Protein AF-G5QGK7-F1 (afdb_monomer_lite)

Secondary structure (DSSP, 8-state):
-HHHHHHHHHHHTTSS-TT-EEEEEE---TTSS-S--EEEEEE--

Organism: NCBI:txid913081

Radius of gyration: 11.84 Å; chains: 1; bounding box: 24×16×31 Å

InterPro domains:
  IPR015795 Pyruvate kinase, C-terminal [PF02887] (4-42)
  IPR036918 Pyruvate kinase, C-terminal domain superfamily [G3DSA:3.40.1380.20] (1-43)
  IPR036918 Pyruvate kinase, C-terminal domain superfamily [SSF52935] (4-44)

Foldseek 3Di:
DVVLVVLVVCVVVVNDDAQDKDKDWFDPDPPDPDTTDDIDIDGRD

Structure (mmCIF, N/CA/C/O backbone):
data_AF-G5QGK7-F1
#
_entry.id   AF-G5QGK7-F1
#
loop_
_atom_site.group_PDB
_atom_site.id
_atom_site.type_symbol
_atom_site.label_atom_id
_atom_site.label_alt_id
_atom_site.label_comp_id
_atom_site.label_asym_id
_atom_site.label_entity_id
_atom_site.label_seq_id
_atom_site.pdbx_PDB_ins_code
_atom_site.Cartn_x
_atom_site.Cartn_y
_atom_site.Cartn_z
_atom_site.occupancy
_atom_site.B_iso_or_equiv
_atom_site.auth_seq_id
_atom_site.auth_comp_id
_atom_site.auth_asym_id
_atom_site.auth_atom_id
_atom_site.pdbx_PDB_model_num
ATOM 1 N N . VAL A 1 1 ? -6.351 1.967 -8.693 1.00 75.31 1 VAL A N 1
ATOM 2 C CA . VAL A 1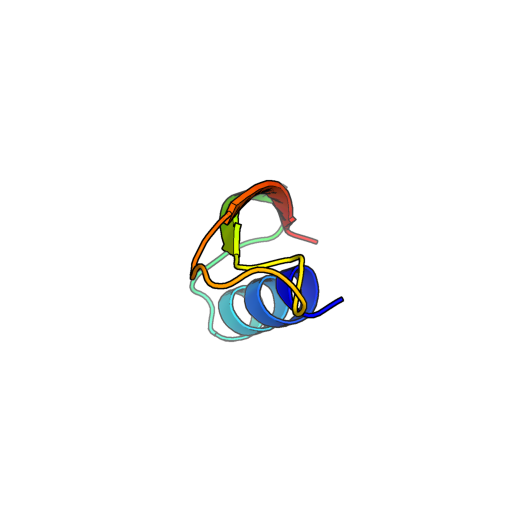 1 ? -5.008 1.488 -9.121 1.00 75.31 1 VAL A CA 1
ATOM 3 C C . VAL A 1 1 ? -4.487 0.515 -8.078 1.00 75.31 1 VAL A C 1
ATOM 5 O O . VAL A 1 1 ? -4.804 0.709 -6.909 1.00 75.31 1 VAL A O 1
ATOM 8 N N . ALA A 1 2 ? -3.671 -0.466 -8.476 1.00 87.25 2 ALA A N 1
ATOM 9 C CA . ALA A 1 2 ? -3.207 -1.567 -7.618 1.00 87.25 2 ALA A CA 1
ATOM 10 C C . ALA A 1 2 ? -2.663 -1.129 -6.239 1.00 87.25 2 ALA A C 1
ATOM 12 O O . ALA A 1 2 ? -2.958 -1.768 -5.234 1.00 87.25 2 ALA A O 1
ATOM 13 N N . ALA A 1 3 ? -1.941 -0.002 -6.161 1.00 93.56 3 ALA A N 1
ATOM 14 C CA . ALA A 1 3 ? -1.458 0.542 -4.888 1.00 93.56 3 ALA A CA 1
ATOM 15 C C . ALA A 1 3 ? -2.588 0.877 -3.892 1.00 93.56 3 ALA A C 1
ATOM 17 O O . ALA A 1 3 ? -2.473 0.558 -2.714 1.00 93.56 3 ALA A O 1
ATOM 18 N N . HIS A 1 4 ? -3.690 1.479 -4.352 1.00 94.62 4 HIS A N 1
ATOM 19 C CA . HIS A 1 4 ? -4.822 1.825 -3.481 1.00 94.62 4 HIS A CA 1
ATOM 20 C C . HIS A 1 4 ? -5.611 0.578 -3.067 1.00 94.62 4 HIS A C 1
ATOM 22 O O . HIS A 1 4 ? -6.052 0.478 -1.930 1.00 94.62 4 HIS A O 1
ATOM 28 N N . GLU A 1 5 ? -5.738 -0.408 -3.957 1.00 95.81 5 GLU A N 1
ATOM 29 C CA . GLU A 1 5 ? -6.395 -1.684 -3.640 1.00 95.81 5 GLU A CA 1
ATOM 30 C C . GLU A 1 5 ? -5.633 -2.458 -2.558 1.00 95.81 5 GLU A C 1
ATOM 32 O O . GLU A 1 5 ? -6.245 -2.982 -1.630 1.00 95.81 5 GLU A O 1
ATOM 37 N N . ALA A 1 6 ? -4.297 -2.476 -2.628 1.00 96.69 6 ALA A N 1
ATOM 38 C CA . ALA A 1 6 ? -3.462 -3.087 -1.599 1.00 96.69 6 ALA A CA 1
ATOM 39 C C . ALA A 1 6 ? -3.602 -2.374 -0.243 1.00 96.69 6 ALA A C 1
ATOM 41 O O . ALA A 1 6 ? -3.721 -3.035 0.788 1.00 96.69 6 ALA A O 1
ATOM 42 N N . VAL A 1 7 ? -3.629 -1.038 -0.241 1.00 97.81 7 VAL A N 1
ATOM 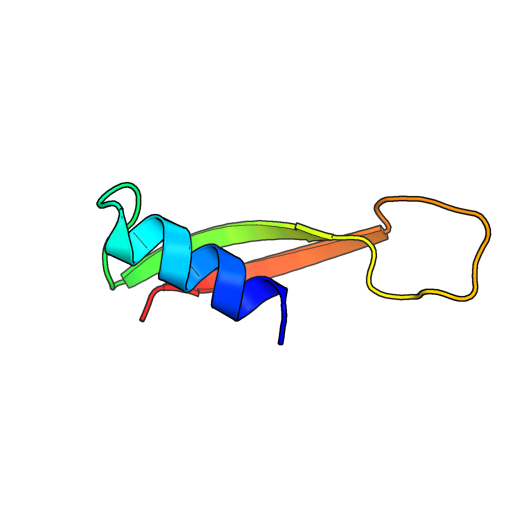43 C CA . VAL A 1 7 ? -3.831 -0.237 0.977 1.00 97.81 7 VAL A CA 1
ATOM 44 C C . VAL A 1 7 ? -5.210 -0.500 1.589 1.00 97.81 7 VAL A C 1
ATOM 46 O O . VAL A 1 7 ? -5.298 -0.795 2.781 1.00 97.81 7 VAL A O 1
ATOM 49 N N . ASN A 1 8 ? -6.269 -0.501 0.777 1.00 96.88 8 ASN A N 1
ATOM 50 C CA . ASN A 1 8 ? -7.629 -0.778 1.242 1.00 96.88 8 ASN A CA 1
ATOM 51 C C . ASN A 1 8 ? -7.756 -2.196 1.809 1.00 96.88 8 ASN A C 1
ATOM 53 O O . ASN A 1 8 ? -8.351 -2.383 2.864 1.00 96.88 8 ASN A O 1
ATOM 57 N N . LEU A 1 9 ? -7.123 -3.189 1.177 1.00 97.88 9 LEU A N 1
ATOM 58 C CA . LEU A 1 9 ? -7.105 -4.557 1.694 1.00 97.88 9 LEU A CA 1
ATOM 59 C C . LEU A 1 9 ? -6.430 -4.654 3.072 1.00 97.88 9 LEU A C 1
ATOM 61 O O . LEU A 1 9 ? -6.876 -5.418 3.926 1.00 97.88 9 LEU A O 1
ATOM 65 N N . LEU A 1 10 ? -5.338 -3.917 3.296 1.00 98.19 10 LEU A N 1
ATOM 66 C CA . LEU A 1 10 ? -4.649 -3.902 4.589 1.00 98.19 10 LEU A CA 1
ATOM 67 C C . LEU A 1 10 ? -5.479 -3.199 5.669 1.00 98.19 10 LEU A C 1
ATOM 69 O O . LEU A 1 10 ? -5.517 -3.682 6.803 1.00 98.19 10 LEU A O 1
ATOM 73 N N . ARG A 1 11 ? -6.187 -2.124 5.312 1.00 98.19 11 ARG A N 1
ATOM 74 C CA . ARG A 1 11 ? -7.169 -1.470 6.185 1.00 98.19 11 ARG A CA 1
ATOM 75 C C . ARG A 1 11 ? -8.309 -2.414 6.555 1.00 98.19 11 ARG A C 1
ATOM 77 O O . ARG A 1 11 ? -8.601 -2.579 7.732 1.00 98.19 11 ARG A O 1
ATOM 84 N N . ASP A 1 12 ? -8.904 -3.093 5.578 1.00 97.81 12 ASP A N 1
ATOM 85 C CA . ASP A 1 12 ? -10.034 -4.007 5.802 1.00 97.81 12 ASP A CA 1
ATOM 86 C C . ASP A 1 12 ? -9.643 -5.219 6.668 1.00 97.81 12 ASP A C 1
ATOM 88 O O . ASP A 1 12 ? -10.481 -5.801 7.355 1.00 97.81 12 ASP A O 1
ATOM 92 N N . LYS A 1 13 ? -8.353 -5.580 6.685 1.00 98.00 13 LYS A N 1
ATOM 93 C CA . LYS A 1 13 ? -7.783 -6.582 7.601 1.00 98.00 13 LYS A CA 1
ATOM 94 C C . LYS A 1 13 ? -7.423 -6.034 8.990 1.00 98.00 13 LYS A C 1
ATOM 96 O O . LYS A 1 13 ? -6.999 -6.811 9.842 1.00 98.00 13 LYS A O 1
ATOM 101 N N . GLY A 1 14 ? -7.574 -4.731 9.221 1.00 97.69 14 GLY A N 1
ATOM 102 C CA . GLY A 1 14 ? -7.289 -4.063 10.492 1.00 97.69 14 GLY A CA 1
ATOM 103 C C . GLY A 1 14 ? -5.815 -3.732 10.733 1.00 97.69 14 GLY A C 1
ATOM 104 O O . GLY A 1 14 ? -5.447 -3.432 11.865 1.00 97.69 14 GLY A O 1
ATOM 105 N N . TYR A 1 15 ? -4.959 -3.801 9.706 1.00 98.44 15 TYR A N 1
ATOM 106 C CA . TYR A 1 15 ? -3.541 -3.436 9.834 1.00 98.44 15 TYR A CA 1
ATOM 107 C C . TYR A 1 15 ? -3.288 -1.935 9.688 1.00 98.44 15 TYR A C 1
ATOM 109 O O . TYR A 1 15 ? -2.263 -1.453 10.160 1.00 98.44 15 TYR A O 1
ATOM 117 N N . LEU A 1 16 ? -4.193 -1.226 9.013 1.00 98.25 16 LEU A N 1
ATOM 118 C CA . LEU A 1 16 ? -4.155 0.220 8.799 1.00 98.25 16 LEU A CA 1
ATOM 119 C C . LEU A 1 16 ? -5.481 0.835 9.245 1.00 98.25 16 LEU A C 1
ATOM 121 O O . LEU A 1 16 ? -6.516 0.163 9.219 1.00 98.25 16 LEU A O 1
ATOM 125 N N . VAL A 1 17 ? -5.457 2.120 9.581 1.00 97.88 17 VAL A N 1
ATOM 126 C CA . VAL A 1 17 ? -6.648 2.908 9.911 1.00 97.88 17 VAL A CA 1
ATOM 127 C C . VAL A 1 17 ? -6.737 4.156 9.038 1.00 97.88 17 VAL A C 1
ATOM 129 O O . VAL A 1 17 ? -5.730 4.694 8.580 1.00 97.88 17 VAL A O 1
ATOM 132 N N . SER A 1 18 ? -7.966 4.615 8.789 1.00 97.81 18 SER A N 1
ATOM 133 C CA . SER A 1 18 ? -8.222 5.845 8.036 1.00 97.81 18 SER A CA 1
ATOM 134 C C . SER A 1 18 ? -7.453 7.021 8.643 1.00 97.81 18 SER A C 1
ATOM 136 O O . SER A 1 18 ? -7.500 7.250 9.853 1.00 97.81 18 SER A O 1
ATOM 138 N N . GLY A 1 19 ? -6.760 7.776 7.793 1.00 97.44 19 GLY A N 1
ATOM 139 C CA . GLY A 1 19 ? -5.884 8.879 8.189 1.00 97.44 19 GLY A CA 1
ATOM 140 C C . GLY A 1 19 ? -4.403 8.513 8.320 1.00 97.44 19 GLY A C 1
ATOM 141 O O . GLY A 1 19 ? -3.576 9.426 8.365 1.00 97.44 19 GLY A O 1
ATOM 142 N N . ASP A 1 20 ? -4.041 7.226 8.317 1.00 98.19 20 ASP A N 1
ATOM 143 C CA . ASP A 1 20 ? -2.638 6.812 8.270 1.00 98.19 20 ASP A CA 1
ATOM 144 C C . ASP A 1 20 ? -1.961 7.291 6.976 1.00 98.19 20 ASP A C 1
ATOM 146 O O . ASP A 1 20 ? -2.564 7.333 5.899 1.00 98.19 20 ASP A O 1
ATOM 150 N N . LEU A 1 21 ? -0.668 7.611 7.074 1.00 98.19 21 LEU A N 1
ATOM 151 C CA . LEU A 1 21 ? 0.197 7.846 5.921 1.00 98.19 21 LEU A CA 1
ATOM 152 C C . LEU A 1 21 ? 1.075 6.620 5.692 1.00 98.19 21 LEU A C 1
ATOM 154 O O . LEU A 1 21 ? 1.821 6.204 6.579 1.00 98.19 21 LEU A O 1
ATOM 158 N N . VAL A 1 22 ? 1.026 6.071 4.482 1.00 97.69 22 VAL A N 1
ATOM 159 C CA . VAL A 1 22 ? 1.768 4.861 4.114 1.00 97.69 22 VAL A CA 1
ATOM 160 C C . VAL A 1 22 ? 2.725 5.116 2.961 1.00 97.69 22 VAL A C 1
ATOM 162 O O . VAL A 1 22 ? 2.428 5.864 2.030 1.00 97.69 22 VAL A O 1
ATOM 165 N N . ILE A 1 23 ? 3.882 4.455 3.015 1.00 97.88 23 ILE A N 1
ATOM 166 C CA . ILE A 1 23 ? 4.870 4.444 1.935 1.00 97.88 23 ILE A CA 1
ATOM 167 C C . ILE A 1 23 ? 4.705 3.141 1.157 1.00 97.88 23 ILE A C 1
ATOM 169 O O . ILE A 1 23 ? 4.882 2.056 1.708 1.00 97.88 23 ILE A O 1
ATOM 173 N N . VAL A 1 24 ? 4.395 3.243 -0.133 1.00 96.25 24 VAL A N 1
ATOM 174 C CA . VAL A 1 24 ? 4.242 2.095 -1.034 1.00 96.25 24 VAL A CA 1
ATOM 175 C C . VAL A 1 24 ? 5.409 2.060 -2.003 1.00 96.25 24 VAL A C 1
ATOM 177 O O . VAL A 1 24 ? 5.674 3.056 -2.674 1.00 96.25 24 VAL A O 1
ATOM 180 N N . THR A 1 25 ? 6.070 0.909 -2.116 1.00 94.19 25 THR A N 1
ATOM 181 C CA . THR A 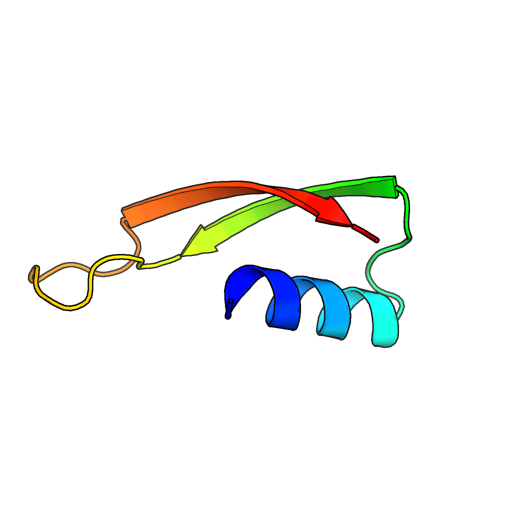1 25 ? 7.057 0.641 -3.166 1.00 94.19 25 THR A CA 1
ATOM 182 C C . THR A 1 25 ? 6.458 -0.315 -4.198 1.00 94.19 25 THR A C 1
ATOM 184 O O . THR A 1 25 ? 5.889 -1.349 -3.857 1.00 94.19 25 THR A O 1
ATOM 187 N N . GLN A 1 26 ? 6.530 0.050 -5.477 1.00 91.69 26 GLN A N 1
ATOM 188 C CA . GLN A 1 26 ? 5.930 -0.713 -6.573 1.00 91.69 26 GLN A CA 1
ATOM 189 C C . GLN A 1 26 ? 6.795 -0.613 -7.839 1.00 91.69 26 GLN A C 1
ATOM 191 O O . GLN A 1 26 ? 7.492 0.378 -8.060 1.00 91.69 26 GLN A O 1
ATOM 196 N N . GLY A 1 27 ? 6.748 -1.632 -8.698 1.00 90.62 27 GLY A N 1
ATOM 197 C CA . GLY A 1 27 ? 7.093 -1.469 -10.112 1.00 90.62 27 GLY A CA 1
ATOM 198 C C . GLY A 1 27 ? 5.901 -0.862 -10.857 1.00 90.62 27 GLY A C 1
ATOM 199 O O . GLY A 1 27 ? 4.837 -1.477 -10.907 1.00 90.62 27 GLY A O 1
ATOM 200 N N . ASP A 1 28 ? 6.047 0.352 -11.386 1.00 82.06 28 ASP A N 1
ATOM 201 C CA . ASP A 1 28 ? 4.946 1.082 -12.045 1.00 82.06 28 ASP A CA 1
ATOM 202 C C . ASP A 1 28 ? 5.029 1.033 -13.579 1.00 82.06 28 ASP A C 1
ATOM 204 O O . ASP A 1 28 ? 4.026 1.141 -14.278 1.00 82.06 28 ASP A O 1
ATOM 208 N N . VAL A 1 29 ? 6.232 0.812 -14.115 1.00 78.00 29 VAL A N 1
ATOM 209 C CA . VAL A 1 29 ? 6.498 0.726 -15.558 1.00 78.00 29 VAL A CA 1
ATOM 210 C C . VAL A 1 29 ? 6.783 -0.725 -15.942 1.00 78.00 29 VAL A C 1
ATOM 212 O O . VAL A 1 29 ? 7.810 -1.273 -15.557 1.00 78.00 29 VAL A O 1
ATOM 215 N N . MET A 1 30 ? 5.887 -1.337 -16.726 1.00 63.78 30 MET A N 1
ATOM 216 C CA . MET A 1 30 ? 5.978 -2.752 -17.135 1.00 63.78 30 MET A CA 1
ATOM 217 C C . MET A 1 30 ? 6.973 -3.030 -18.281 1.00 63.78 30 MET A C 1
ATOM 219 O O . MET A 1 30 ? 7.172 -4.185 -18.643 1.00 63.78 30 MET A O 1
ATOM 223 N N . SER A 1 31 ? 7.587 -1.999 -18.877 1.00 61.50 31 SER A N 1
ATOM 224 C CA . SER A 1 31 ? 8.373 -2.121 -20.121 1.00 61.50 31 SER A CA 1
ATOM 225 C C . SER A 1 31 ? 9.897 -2.013 -19.952 1.00 61.50 31 SER A C 1
ATOM 227 O O . SER A 1 31 ? 10.623 -2.118 -20.942 1.00 61.50 31 SER A O 1
ATOM 229 N N . THR A 1 32 ? 10.406 -1.795 -18.742 1.00 59.34 32 THR A N 1
ATOM 230 C CA . THR A 1 32 ? 11.848 -1.756 -18.459 1.00 59.34 32 THR A CA 1
ATOM 231 C C . THR A 1 32 ? 12.264 -3.034 -17.745 1.00 59.34 32 THR A C 1
ATOM 233 O O . THR A 1 32 ? 11.620 -3.456 -16.792 1.00 59.34 32 THR A O 1
ATOM 236 N N . VAL A 1 33 ? 13.358 -3.660 -18.188 1.00 66.56 33 VAL A N 1
ATOM 237 C CA . VAL A 1 33 ? 14.013 -4.730 -17.422 1.00 66.56 33 VAL A CA 1
ATOM 238 C C . VAL A 1 33 ? 14.422 -4.138 -16.068 1.00 66.56 33 VAL A C 1
ATOM 240 O O . VAL A 1 33 ? 15.341 -3.326 -15.993 1.00 66.56 33 VAL A O 1
ATOM 243 N N . GLY A 1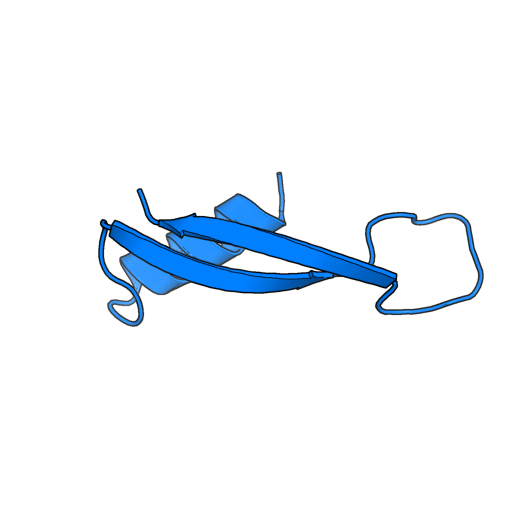 34 ? 13.685 -4.483 -15.013 1.00 69.75 34 GLY A N 1
ATOM 244 C CA . GLY A 1 34 ? 13.836 -3.924 -13.671 1.00 69.75 34 GLY A CA 1
ATOM 245 C C . GLY A 1 34 ? 12.589 -4.184 -12.819 1.00 69.75 34 GLY A C 1
ATOM 246 O O . GLY A 1 34 ? 11.489 -4.276 -13.349 1.00 69.75 34 GLY A O 1
ATOM 247 N N . SER A 1 35 ? 12.768 -4.349 -11.504 1.00 80.81 35 SER A N 1
ATOM 248 C CA . SER A 1 35 ? 11.694 -4.718 -10.566 1.00 80.81 35 SER A CA 1
ATOM 249 C C . SER A 1 35 ? 11.003 -3.476 -9.978 1.00 80.81 35 SER A C 1
ATOM 251 O O . SER A 1 35 ? 10.215 -2.806 -10.640 1.00 80.81 35 SER A O 1
ATOM 253 N N . THR A 1 36 ? 11.291 -3.141 -8.723 1.00 88.38 36 THR A N 1
ATOM 254 C CA . THR A 1 36 ? 10.655 -2.040 -7.992 1.00 88.38 36 THR A CA 1
ATOM 255 C C . THR A 1 36 ? 11.308 -0.714 -8.369 1.00 88.38 36 THR A C 1
ATOM 257 O O . THR A 1 36 ? 12.523 -0.581 -8.241 1.00 88.38 36 THR A O 1
ATOM 260 N N . ASN A 1 37 ? 10.525 0.264 -8.833 1.00 89.06 37 ASN A N 1
ATOM 261 C CA . ASN A 1 37 ? 11.065 1.521 -9.375 1.00 89.06 37 ASN A CA 1
ATOM 262 C C . ASN A 1 37 ? 10.326 2.789 -8.930 1.00 89.06 37 ASN A C 1
ATOM 264 O O . ASN A 1 37 ? 10.763 3.888 -9.256 1.00 89.06 37 ASN A O 1
ATOM 268 N N . T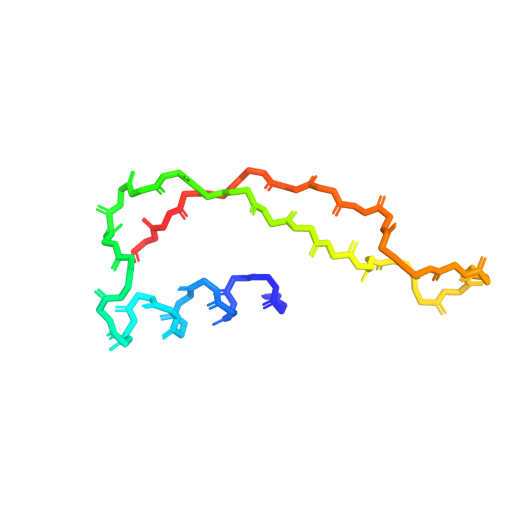HR A 1 38 ? 9.230 2.654 -8.190 1.00 91.25 38 THR A N 1
ATOM 269 C CA . THR A 1 38 ? 8.391 3.777 -7.784 1.00 91.25 38 THR A CA 1
ATOM 270 C C . THR A 1 38 ? 8.089 3.694 -6.298 1.00 91.25 38 THR A C 1
ATOM 272 O O . THR A 1 38 ? 7.716 2.634 -5.794 1.00 91.25 38 THR A O 1
ATOM 275 N N . THR A 1 39 ? 8.202 4.834 -5.618 1.00 95.12 39 THR A N 1
ATOM 276 C CA . THR A 1 39 ? 7.742 5.021 -4.239 1.00 95.12 39 THR A CA 1
ATOM 277 C C . THR A 1 39 ? 6.638 6.070 -4.221 1.00 95.12 39 THR A C 1
ATOM 279 O O . THR A 1 39 ? 6.753 7.099 -4.888 1.00 95.12 39 THR A O 1
ATOM 282 N N . ARG A 1 40 ? 5.570 5.830 -3.458 1.00 94.94 40 ARG A N 1
ATOM 283 C CA . ARG A 1 40 ? 4.461 6.775 -3.263 1.00 94.94 40 ARG A CA 1
ATOM 284 C C . ARG A 1 40 ? 4.152 6.926 -1.781 1.00 94.94 40 ARG A C 1
ATOM 286 O O . ARG A 1 40 ? 4.240 5.949 -1.044 1.00 94.94 40 ARG A O 1
ATOM 293 N N . ILE A 1 41 ? 3.757 8.129 -1.378 1.00 97.19 41 ILE A N 1
ATOM 294 C CA . ILE A 1 41 ? 3.141 8.382 -0.074 1.00 97.19 41 ILE A CA 1
ATOM 295 C C . ILE A 1 41 ? 1.642 8.506 -0.323 1.00 97.19 41 ILE A C 1
ATOM 297 O O . ILE A 1 41 ? 1.234 9.330 -1.142 1.00 97.19 41 ILE A O 1
ATOM 301 N N . LEU A 1 42 ? 0.849 7.661 0.328 1.00 96.69 42 LEU A N 1
ATOM 302 C CA . LEU A 1 42 ? -0.606 7.638 0.202 1.00 96.69 42 LEU A CA 1
ATOM 303 C C . LEU A 1 42 ? -1.242 7.852 1.573 1.00 96.69 42 LEU A C 1
ATOM 305 O O . LEU A 1 42 ? -0.718 7.377 2.580 1.00 96.69 42 LEU A O 1
ATOM 309 N N . THR A 1 43 ? -2.379 8.537 1.590 1.00 97.69 43 THR A N 1
ATOM 310 C CA . THR A 1 43 ? -3.253 8.614 2.764 1.00 97.69 43 THR A CA 1
ATOM 311 C C . THR A 1 43 ? -4.262 7.475 2.696 1.00 97.69 43 THR A C 1
ATOM 313 O O . THR A 1 43 ? -4.835 7.231 1.634 1.00 97.69 43 THR A O 1
ATOM 316 N N . VAL A 1 44 ? -4.468 6.774 3.807 1.00 97.56 44 VAL A N 1
ATOM 317 C CA . VAL A 1 44 ? -5.487 5.723 3.922 1.00 97.56 44 VAL A CA 1
ATOM 318 C C . VAL A 1 44 ? -6.864 6.371 4.093 1.00 97.56 44 VAL A C 1
ATOM 320 O O . VAL A 1 44 ? -7.047 7.180 5.005 1.00 97.56 44 VAL A O 1
ATOM 323 N N . GLU A 1 45 ? -7.819 6.017 3.230 1.00 88.75 45 GLU A N 1
ATOM 324 C CA . GLU A 1 45 ? -9.241 6.392 3.357 1.00 88.75 45 GLU A CA 1
ATOM 325 C C . GLU A 1 45 ? -10.005 5.426 4.259 1.00 88.75 45 GLU A C 1
ATOM 327 O O . GLU A 1 45 ? -9.732 4.207 4.211 1.00 88.75 45 GLU A O 1
#

Sequence (45 aa):
VAAHEAVNLLRDKGYLVSGDLVIVTQGDVMSTVGSTNTTRILTVE

pLDDT: mean 90.64, std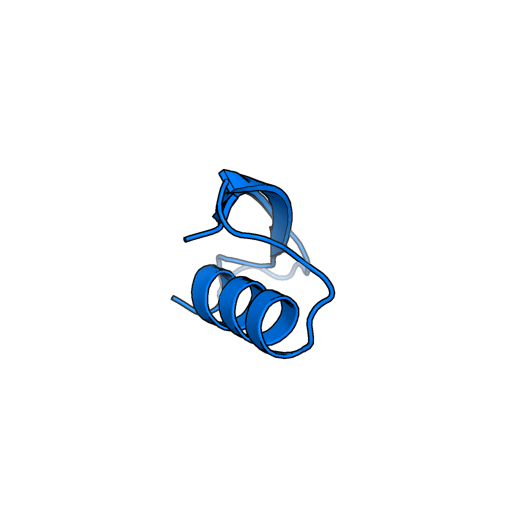 10.95, range [59.34, 98.44]